Protein AF-A0A8H8U589-F1 (afdb_monomer_lite)

Structure (mmCIF, N/CA/C/O backbone):
data_AF-A0A8H8U589-F1
#
_entry.id   AF-A0A8H8U589-F1
#
loop_
_atom_site.group_PDB
_atom_site.id
_atom_site.type_symbol
_atom_site.label_atom_id
_atom_site.label_alt_id
_atom_site.label_comp_id
_atom_site.label_asym_id
_atom_site.label_entity_id
_atom_site.label_seq_id
_atom_site.pdbx_PDB_ins_code
_atom_site.Cartn_x
_atom_site.Cartn_y
_atom_site.Cartn_z
_atom_site.occupancy
_atom_site.B_iso_or_equiv
_atom_site.auth_seq_id
_atom_site.auth_comp_id
_atom_site.auth_asym_id
_atom_site.auth_atom_id
_atom_site.pdbx_PDB_model_num
ATOM 1 N N . MET A 1 1 ? 1.790 18.447 -8.223 1.00 57.69 1 MET A N 1
ATOM 2 C CA . MET A 1 1 ? 2.008 17.047 -7.800 1.00 57.69 1 MET A CA 1
ATOM 3 C C . MET A 1 1 ? 1.578 16.940 -6.346 1.00 57.69 1 MET A C 1
ATOM 5 O O . MET A 1 1 ? 1.782 17.923 -5.643 1.00 57.69 1 MET A O 1
ATOM 9 N N . PRO A 1 2 ? 0.917 15.854 -5.908 1.00 66.56 2 PRO A N 1
ATOM 10 C CA . PRO A 1 2 ? 0.567 15.693 -4.498 1.00 66.56 2 PRO A CA 1
ATOM 11 C C . PRO A 1 2 ? 1.834 15.725 -3.635 1.00 66.56 2 PRO A C 1
ATOM 13 O O . PRO A 1 2 ? 2.847 15.127 -3.994 1.00 66.56 2 PRO A O 1
ATOM 16 N N . GLU A 1 3 ? 1.777 16.454 -2.522 1.00 80.31 3 GLU A N 1
ATOM 17 C CA . GLU A 1 3 ? 2.903 16.607 -1.597 1.00 80.31 3 GLU A CA 1
ATOM 18 C C . GLU A 1 3 ? 3.256 15.248 -0.957 1.00 80.31 3 GLU A C 1
ATOM 20 O O . GLU A 1 3 ? 2.349 14.556 -0.477 1.00 80.31 3 GLU A O 1
ATOM 25 N N . PRO A 1 4 ? 4.544 14.857 -0.862 1.00 82.38 4 PRO A N 1
ATOM 26 C CA . PRO A 1 4 ? 4.964 13.599 -0.230 1.00 82.38 4 PRO A CA 1
ATOM 27 C C . PRO A 1 4 ? 4.384 13.389 1.178 1.00 82.38 4 PRO A C 1
ATOM 29 O O . PRO A 1 4 ? 4.047 12.271 1.568 1.00 82.38 4 PRO A O 1
ATOM 32 N N . ALA A 1 5 ? 4.189 14.475 1.932 1.00 84.06 5 ALA A N 1
ATOM 33 C CA . ALA A 1 5 ? 3.554 14.448 3.247 1.00 84.06 5 ALA A CA 1
ATOM 34 C C . ALA A 1 5 ? 2.078 14.002 3.203 1.00 84.06 5 ALA A C 1
ATOM 36 O O . ALA A 1 5 ? 1.632 13.269 4.088 1.00 84.06 5 ALA A O 1
ATOM 37 N N . GLN A 1 6 ? 1.317 14.405 2.177 1.00 89.19 6 GLN A N 1
ATOM 38 C CA . GLN A 1 6 ? -0.074 13.969 1.996 1.00 89.19 6 GLN A CA 1
ATOM 39 C C . GLN A 1 6 ? -0.148 12.481 1.645 1.00 89.19 6 GLN A C 1
ATOM 41 O O . GLN A 1 6 ? -1.008 11.769 2.168 1.00 89.19 6 GLN A O 1
ATOM 46 N N . ILE A 1 7 ? 0.778 12.001 0.811 1.00 87.81 7 ILE A N 1
ATOM 47 C CA . ILE A 1 7 ? 0.879 10.582 0.450 1.00 87.81 7 ILE A CA 1
ATOM 48 C C . ILE A 1 7 ? 1.174 9.749 1.700 1.00 87.81 7 ILE A C 1
ATOM 50 O O . ILE A 1 7 ? 0.436 8.814 2.000 1.00 87.81 7 ILE A O 1
ATOM 54 N N . ASN A 1 8 ? 2.183 10.131 2.486 1.00 88.56 8 ASN A N 1
ATOM 55 C CA . ASN A 1 8 ? 2.548 9.414 3.709 1.00 88.56 8 ASN A CA 1
ATOM 56 C C . ASN A 1 8 ? 1.415 9.397 4.740 1.00 88.56 8 ASN A C 1
ATOM 58 O O . ASN A 1 8 ? 1.153 8.358 5.340 1.00 88.56 8 ASN A O 1
ATOM 62 N N . ARG A 1 9 ? 0.696 10.515 4.913 1.00 91.06 9 ARG A N 1
ATOM 63 C CA . ARG A 1 9 ? -0.487 10.555 5.784 1.00 91.06 9 ARG A CA 1
ATOM 64 C C . ARG A 1 9 ? -1.557 9.572 5.313 1.00 91.06 9 ARG A C 1
ATOM 66 O O . ARG A 1 9 ? -2.079 8.820 6.127 1.00 91.06 9 ARG A O 1
ATOM 73 N N . SER A 1 10 ? -1.845 9.559 4.013 1.00 93.44 10 SER A N 1
ATOM 74 C CA . SER A 1 10 ? -2.847 8.662 3.426 1.00 93.44 10 SER A CA 1
ATOM 75 C C . SER A 1 10 ? -2.457 7.192 3.605 1.00 93.44 10 SER A C 1
ATOM 77 O O . SER A 1 10 ? -3.291 6.377 3.983 1.00 93.44 10 SER A O 1
ATOM 79 N N . LEU A 1 11 ? -1.177 6.854 3.413 1.00 92.25 11 LEU A N 1
ATOM 80 C CA . LEU A 1 11 ? -0.660 5.501 3.639 1.00 92.25 11 LEU A CA 1
ATOM 81 C C . LEU A 1 11 ? -0.746 5.082 5.112 1.00 92.25 11 LEU A C 1
ATOM 83 O O . LEU A 1 11 ? -1.083 3.934 5.394 1.00 92.25 11 LEU A O 1
ATOM 87 N N . SER A 1 12 ? -0.486 5.995 6.051 1.00 92.81 12 SER A N 1
ATOM 88 C CA . SER A 1 12 ? -0.683 5.729 7.480 1.00 92.81 12 SER A CA 1
ATOM 89 C C . SER A 1 1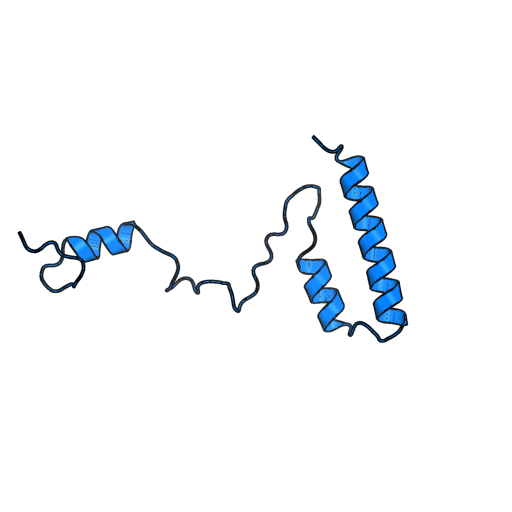2 ? -2.153 5.474 7.812 1.00 92.81 12 SER A C 1
ATOM 91 O O . SER A 1 12 ? -2.444 4.502 8.499 1.00 92.81 12 SER A O 1
ATOM 93 N N . SER A 1 13 ? -3.078 6.279 7.276 1.00 95.62 13 SER A N 1
ATOM 94 C CA . SER A 1 13 ? -4.518 6.044 7.446 1.00 95.62 13 SER A CA 1
ATOM 95 C C . SER A 1 13 ? -4.933 4.677 6.904 1.00 95.62 13 SER A C 1
ATOM 97 O O . SER A 1 13 ? -5.602 3.928 7.606 1.00 95.62 13 SER A O 1
ATOM 99 N N . ILE A 1 14 ? -4.470 4.300 5.707 1.00 95.44 14 ILE A N 1
ATOM 100 C CA . ILE A 1 14 ? -4.748 2.975 5.133 1.00 95.44 14 ILE A CA 1
ATOM 101 C C . ILE A 1 14 ? -4.260 1.853 6.061 1.00 95.44 14 ILE A C 1
ATOM 103 O O . ILE A 1 14 ? -4.969 0.869 6.243 1.00 95.44 14 ILE A O 1
ATOM 107 N N . ARG A 1 15 ? -3.075 1.983 6.672 1.00 94.31 15 ARG A N 1
ATOM 108 C CA . ARG A 1 15 ? -2.563 0.969 7.612 1.00 94.31 15 ARG A CA 1
ATOM 109 C C . ARG A 1 15 ? -3.473 0.803 8.825 1.00 94.31 15 ARG A C 1
ATOM 111 O O . ARG A 1 15 ? -3.807 -0.329 9.154 1.00 94.31 15 ARG A O 1
ATOM 118 N N . THR A 1 16 ? -3.916 1.904 9.426 1.00 96.94 16 THR A N 1
ATOM 119 C CA . THR A 1 16 ? -4.839 1.874 10.569 1.00 96.94 16 THR A CA 1
ATOM 120 C C . THR A 1 16 ? -6.178 1.225 10.208 1.00 96.94 16 THR A C 1
ATOM 122 O O . THR A 1 16 ? -6.685 0.400 10.964 1.00 96.94 16 THR A O 1
ATOM 125 N N . GLU A 1 17 ? -6.732 1.528 9.033 1.00 97.31 17 GLU A N 1
ATOM 126 C CA . GLU A 1 17 ? -7.966 0.884 8.562 1.00 97.31 17 GLU A CA 1
ATOM 127 C C . GLU A 1 17 ? -7.770 -0.627 8.344 1.00 97.31 17 GLU A C 1
ATOM 129 O O . GLU A 1 17 ? -8.618 -1.433 8.722 1.00 97.31 17 GLU A O 1
ATOM 134 N N . LEU A 1 18 ? -6.626 -1.047 7.793 1.00 96.88 18 LEU A N 1
ATOM 135 C CA . LEU A 1 18 ? -6.314 -2.469 7.613 1.00 96.88 18 LEU A CA 1
ATOM 136 C C . LEU A 1 18 ? -6.164 -3.210 8.948 1.00 96.88 18 LEU A C 1
ATOM 138 O O . LEU A 1 18 ? -6.633 -4.342 9.063 1.00 96.88 18 LEU A O 1
ATOM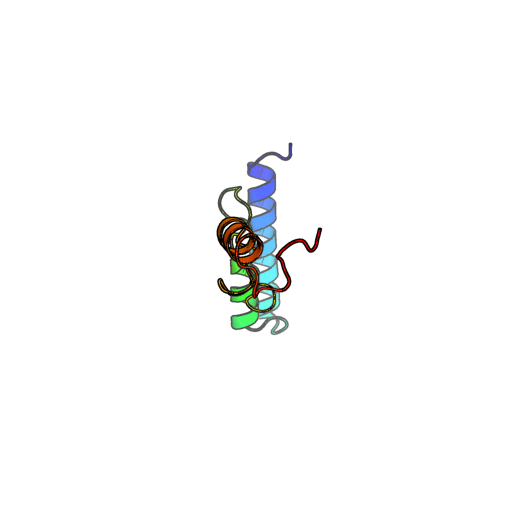 142 N N . GLU A 1 19 ? -5.560 -2.577 9.955 1.00 96.00 19 GLU A N 1
ATOM 143 C CA . GLU A 1 19 ? -5.483 -3.109 11.322 1.00 96.00 19 GLU A CA 1
ATOM 144 C C . GLU A 1 19 ? -6.881 -3.280 11.933 1.00 96.00 19 GLU A C 1
ATOM 146 O O . GLU A 1 19 ? -7.182 -4.323 12.517 1.00 96.00 19 GLU A O 1
ATOM 151 N N . PHE A 1 20 ? -7.773 -2.301 11.746 1.00 97.75 20 PHE A N 1
ATOM 152 C CA . PHE A 1 20 ? -9.162 -2.398 12.195 1.00 97.75 20 PHE A CA 1
ATOM 153 C C . PHE A 1 20 ? -9.925 -3.540 11.501 1.00 97.75 20 PHE A C 1
ATOM 155 O O . PHE A 1 20 ? -10.643 -4.301 12.157 1.00 97.75 20 PHE A O 1
ATOM 162 N N . LEU A 1 21 ? -9.751 -3.709 10.186 1.00 97.12 21 LEU A N 1
ATOM 163 C CA . LEU A 1 21 ? -10.376 -4.799 9.427 1.00 97.12 21 LEU A CA 1
ATOM 164 C C . LEU A 1 21 ? -9.850 -6.177 9.847 1.00 97.12 21 LEU A C 1
ATOM 166 O O . LEU A 1 21 ? -10.624 -7.138 9.903 1.00 97.12 21 LEU A O 1
ATOM 170 N N . GLN A 1 22 ? -8.558 -6.272 10.174 1.00 95.81 22 GLN A N 1
ATOM 171 C CA . GLN A 1 22 ? -7.964 -7.480 10.740 1.00 95.81 22 GLN A CA 1
ATOM 172 C C . GLN A 1 22 ? -8.567 -7.792 12.116 1.00 95.81 22 GLN A C 1
ATOM 174 O O . GLN A 1 22 ? -9.012 -8.915 12.351 1.00 95.81 22 GLN A O 1
ATOM 179 N N . ALA A 1 23 ? -8.635 -6.800 13.010 1.00 96.25 23 ALA A N 1
ATOM 180 C CA . ALA A 1 23 ? -9.225 -6.953 14.341 1.00 96.25 23 ALA A CA 1
ATOM 181 C C . ALA A 1 23 ? -10.715 -7.333 14.285 1.00 96.25 23 ALA A C 1
ATOM 183 O O . ALA A 1 23 ? -11.212 -8.057 15.146 1.00 96.25 23 ALA A O 1
ATOM 184 N N . SER A 1 24 ? -11.414 -6.894 13.238 1.00 97.31 24 SER A N 1
ATOM 185 C CA . SER A 1 24 ? -12.820 -7.215 12.980 1.00 97.31 24 SER A CA 1
ATOM 186 C C . SER A 1 24 ? -13.029 -8.585 12.318 1.00 97.31 24 SER A C 1
ATOM 188 O O . SER A 1 24 ? -14.159 -8.921 11.972 1.00 97.31 24 SER A O 1
ATOM 190 N N . ASN A 1 25 ? -11.969 -9.380 12.109 1.00 95.31 25 ASN A N 1
ATOM 191 C CA . ASN A 1 25 ? -11.986 -10.665 11.391 1.00 95.31 25 ASN A CA 1
ATOM 192 C C . ASN A 1 25 ? -12.511 -10.600 9.942 1.00 95.31 25 ASN A C 1
ATOM 194 O O . ASN A 1 25 ? -12.802 -11.634 9.342 1.00 95.31 25 ASN A O 1
ATOM 198 N N . VAL A 1 26 ? -12.607 -9.406 9.353 1.00 96.88 26 VAL A N 1
ATOM 199 C CA . VAL A 1 26 ? -12.946 -9.226 7.930 1.00 96.88 26 VAL A CA 1
ATOM 200 C C . VAL A 1 26 ? -11.744 -9.581 7.059 1.00 96.88 26 VAL A C 1
ATOM 202 O O . VAL A 1 26 ? -11.895 -10.078 5.943 1.00 96.88 26 VAL A O 1
ATOM 205 N N . LEU A 1 27 ? -10.543 -9.335 7.584 1.00 94.56 27 LEU A N 1
ATOM 206 C CA . LEU A 1 27 ? -9.290 -9.538 6.884 1.00 94.56 27 LEU A CA 1
ATOM 207 C C . LEU A 1 27 ? -8.427 -10.558 7.631 1.00 94.56 27 LEU A C 1
ATOM 209 O O . LEU A 1 27 ? -8.023 -10.339 8.772 1.00 94.56 27 LEU A O 1
ATOM 213 N N . SER A 1 28 ? -8.115 -11.680 6.989 1.00 96.06 28 SER A N 1
ATOM 214 C CA . SER A 1 28 ? -7.180 -12.647 7.570 1.00 96.06 28 SER A CA 1
ATOM 215 C C . SER A 1 28 ? -5.746 -12.088 7.589 1.00 96.06 28 SER A C 1
ATOM 217 O O . SER A 1 28 ? -5.388 -11.277 6.726 1.00 96.06 28 SER A O 1
ATOM 219 N N . PRO A 1 29 ? -4.873 -12.541 8.510 1.00 91.12 29 PRO A N 1
ATOM 220 C CA . PRO A 1 29 ? -3.485 -12.075 8.556 1.00 91.12 29 PRO A CA 1
ATOM 221 C C . PRO A 1 29 ? -2.718 -12.210 7.221 1.00 91.12 29 PRO A C 1
ATOM 223 O O . PRO A 1 29 ? -2.036 -11.257 6.839 1.00 91.12 29 PRO A O 1
ATOM 226 N N . PRO A 1 30 ? -2.851 -13.308 6.444 1.00 90.00 30 PRO A N 1
ATOM 227 C CA . PRO A 1 30 ? -2.215 -13.408 5.126 1.00 90.00 30 PRO A CA 1
ATOM 228 C C . PRO A 1 30 ? -2.735 -12.377 4.114 1.00 90.00 30 PRO A C 1
ATOM 230 O O . PRO A 1 30 ? -1.961 -11.842 3.319 1.00 90.00 30 PRO A O 1
ATOM 233 N N . GLN A 1 31 ? -4.035 -12.059 4.149 1.00 90.25 31 GLN A N 1
ATOM 234 C CA . GLN A 1 31 ? -4.617 -11.023 3.288 1.00 90.25 31 GLN A CA 1
ATOM 235 C C . GLN A 1 31 ? -4.075 -9.636 3.647 1.00 90.25 31 GLN A C 1
ATOM 237 O O . GLN A 1 31 ? -3.747 -8.863 2.748 1.00 90.25 31 GLN A O 1
ATOM 242 N N . MET A 1 32 ? -3.901 -9.344 4.940 1.00 93.56 32 MET A N 1
ATOM 243 C CA . MET A 1 32 ? -3.285 -8.094 5.397 1.00 93.56 32 MET A CA 1
ATOM 244 C C . MET A 1 32 ? -1.868 -7.947 4.856 1.00 93.56 32 MET A C 1
ATOM 246 O O . MET A 1 32 ? -1.537 -6.925 4.262 1.00 93.56 32 MET A O 1
ATOM 250 N N . GLN A 1 33 ? -1.042 -8.982 5.015 1.00 89.44 33 GLN A N 1
ATOM 251 C CA . GLN A 1 33 ? 0.341 -8.974 4.536 1.00 89.44 33 GLN A CA 1
ATOM 252 C C . GLN A 1 33 ? 0.418 -8.771 3.019 1.00 89.44 33 GLN A C 1
ATOM 254 O O . GLN A 1 33 ? 1.249 -7.998 2.545 1.00 89.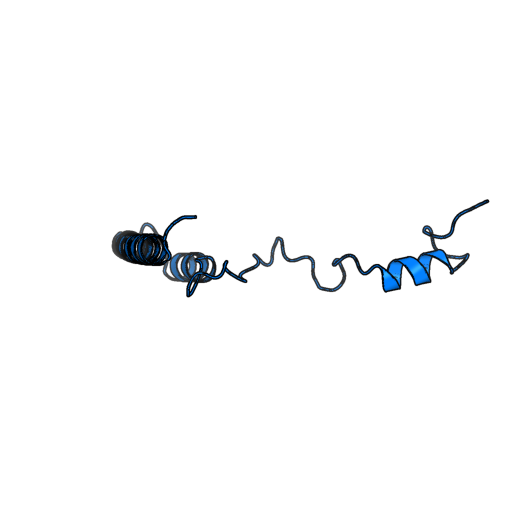44 33 GLN A O 1
ATOM 259 N N . SER A 1 34 ? -0.479 -9.410 2.261 1.00 89.31 34 SER A N 1
ATOM 260 C CA . SER A 1 34 ? -0.561 -9.233 0.809 1.00 89.31 34 SER A CA 1
ATOM 261 C C . SER A 1 34 ? -0.906 -7.794 0.417 1.00 89.31 34 SER A C 1
ATOM 263 O O . SER A 1 34 ? -0.265 -7.239 -0.477 1.00 89.31 34 SER A O 1
ATOM 265 N N . ILE A 1 35 ? -1.873 -7.162 1.088 1.00 91.38 35 ILE A N 1
ATOM 266 C CA . ILE A 1 35 ? -2.241 -5.766 0.815 1.00 91.38 35 ILE A CA 1
ATOM 267 C C . ILE A 1 35 ? -1.099 -4.824 1.205 1.00 91.38 35 ILE A C 1
ATOM 269 O O . ILE A 1 35 ? -0.743 -3.941 0.430 1.00 91.38 35 ILE A O 1
ATOM 273 N N . LEU A 1 36 ? -0.471 -5.033 2.365 1.00 91.12 36 LEU A N 1
ATOM 274 C CA . LEU A 1 36 ? 0.657 -4.213 2.813 1.00 91.12 36 LEU A CA 1
ATOM 275 C C . LEU A 1 36 ? 1.857 -4.292 1.862 1.00 91.12 36 LEU A C 1
ATOM 277 O O . LEU A 1 36 ? 2.515 -3.278 1.641 1.00 91.12 36 LEU A O 1
ATOM 281 N N . ALA A 1 37 ? 2.119 -5.457 1.262 1.00 88.19 37 ALA A N 1
ATOM 282 C CA . ALA A 1 37 ? 3.166 -5.610 0.252 1.00 88.19 37 ALA A CA 1
ATOM 283 C C . ALA A 1 37 ? 2.883 -4.788 -1.022 1.00 88.19 37 ALA A C 1
ATOM 285 O O . ALA A 1 37 ? 3.813 -4.324 -1.679 1.00 88.19 37 ALA A O 1
ATOM 286 N N . GLN A 1 38 ? 1.609 -4.563 -1.350 1.00 89.38 38 GLN A N 1
ATOM 287 C CA . GLN A 1 38 ? 1.164 -3.790 -2.516 1.00 89.38 38 GLN A CA 1
ATOM 288 C C . GLN A 1 38 ? 1.141 -2.275 -2.286 1.00 89.38 38 GLN A C 1
ATOM 290 O O . GLN A 1 38 ? 1.025 -1.514 -3.247 1.00 89.38 38 GLN A O 1
ATOM 295 N N . LEU A 1 39 ? 1.259 -1.808 -1.041 1.00 91.00 39 LEU A N 1
ATOM 296 C CA . LEU A 1 39 ? 1.265 -0.375 -0.766 1.00 91.00 39 LEU A CA 1
ATOM 297 C C . LEU A 1 39 ? 2.604 0.269 -1.172 1.00 91.00 39 LEU A C 1
ATOM 299 O O . LEU A 1 39 ? 3.666 -0.307 -0.920 1.00 91.00 39 LEU A O 1
ATOM 303 N N . PRO A 1 40 ? 2.577 1.481 -1.761 1.00 89.38 40 PRO A N 1
ATOM 304 C CA . PRO A 1 40 ? 3.766 2.298 -1.981 1.00 89.38 40 PRO A CA 1
ATOM 305 C C . PRO A 1 40 ? 4.589 2.478 -0.702 1.00 89.38 40 PRO A C 1
ATOM 307 O O . PRO A 1 40 ? 4.038 2.642 0.390 1.00 89.38 40 PRO A O 1
ATOM 310 N N . GLN A 1 41 ? 5.913 2.500 -0.838 1.00 82.88 41 GLN A N 1
ATOM 311 C CA . GLN A 1 41 ? 6.830 2.733 0.276 1.00 82.88 41 GLN A CA 1
ATOM 312 C C . GLN A 1 41 ? 7.736 3.918 -0.038 1.00 82.88 41 GLN A C 1
ATOM 314 O O . GLN A 1 41 ? 8.292 4.008 -1.127 1.00 82.88 41 GLN A O 1
ATOM 319 N N . ASN A 1 42 ? 7.894 4.833 0.923 1.00 78.62 42 ASN A N 1
ATOM 320 C CA . ASN A 1 42 ? 8.799 5.985 0.818 1.00 78.62 42 ASN A CA 1
ATOM 321 C C . ASN A 1 42 ? 8.578 6.847 -0.442 1.00 78.62 42 ASN A C 1
ATOM 323 O O . ASN A 1 42 ? 9.526 7.368 -1.021 1.00 78.62 42 ASN A O 1
ATOM 327 N N . GLY A 1 43 ? 7.325 6.979 -0.889 1.00 73.12 43 GLY A N 1
ATOM 328 C CA . GLY A 1 43 ? 6.979 7.736 -2.098 1.00 73.12 43 GLY A CA 1
ATOM 329 C C . GLY A 1 43 ? 7.285 7.021 -3.420 1.00 73.12 43 GLY A C 1
ATOM 330 O O . GLY A 1 43 ? 6.989 7.577 -4.475 1.00 73.12 43 GLY A O 1
ATOM 331 N N . ALA A 1 44 ? 7.819 5.797 -3.385 1.00 80.62 44 ALA A N 1
ATOM 332 C CA . ALA A 1 44 ? 7.987 4.949 -4.559 1.00 80.62 44 ALA A CA 1
ATOM 333 C C . ALA A 1 44 ? 6.782 3.998 -4.728 1.00 80.62 44 ALA A C 1
ATOM 335 O O . ALA A 1 44 ? 6.262 3.492 -3.725 1.00 80.62 44 ALA A O 1
ATOM 336 N N . PRO A 1 45 ? 6.333 3.729 -5.972 1.00 83.69 45 PRO A N 1
ATOM 337 C CA . PRO A 1 45 ? 5.329 2.704 -6.253 1.00 83.69 45 PRO A CA 1
ATOM 338 C C . PRO A 1 45 ? 5.736 1.341 -5.684 1.00 83.69 45 PRO A C 1
ATOM 340 O O . PRO A 1 45 ? 6.925 1.043 -5.576 1.00 83.69 45 PRO A O 1
ATOM 343 N N . SER A 1 46 ? 4.758 0.501 -5.337 1.00 86.50 46 SER A N 1
ATOM 344 C CA . SER A 1 46 ? 5.067 -0.861 -4.901 1.00 86.50 46 SER A CA 1
ATOM 345 C C . SER A 1 46 ? 5.680 -1.671 -6.044 1.00 86.50 46 SER A C 1
ATOM 347 O O . SER A 1 46 ? 5.172 -1.670 -7.164 1.00 86.50 46 SER A O 1
ATOM 349 N N . SER A 1 47 ? 6.755 -2.394 -5.730 1.00 82.50 47 SER A N 1
ATOM 350 C CA . SER A 1 47 ? 7.376 -3.378 -6.622 1.00 82.50 47 SER A CA 1
ATOM 351 C C . SER A 1 47 ? 6.674 -4.738 -6.583 1.00 82.50 47 SER A C 1
ATOM 353 O O . SER A 1 47 ? 7.136 -5.680 -7.224 1.00 82.50 47 SER A O 1
ATOM 355 N N . TYR A 1 48 ? 5.611 -4.887 -5.787 1.00 82.50 48 TYR A N 1
ATOM 356 C CA . TYR A 1 48 ? 4.879 -6.139 -5.697 1.00 82.50 48 TYR A CA 1
ATOM 357 C C . TYR A 1 48 ? 4.181 -6.441 -7.022 1.00 82.50 48 TYR A C 1
ATOM 359 O O . TYR A 1 48 ? 3.391 -5.645 -7.527 1.00 82.50 48 TYR A O 1
ATOM 367 N N . ILE A 1 49 ? 4.445 -7.632 -7.549 1.00 73.56 49 ILE A N 1
ATOM 368 C CA . ILE A 1 49 ? 3.770 -8.186 -8.717 1.00 73.56 49 ILE A CA 1
ATOM 369 C C . ILE A 1 49 ? 3.063 -9.450 -8.246 1.00 73.56 49 ILE A C 1
ATOM 371 O O . ILE A 1 49 ? 3.696 -10.365 -7.717 1.00 73.56 49 ILE A O 1
ATOM 375 N N . ASP A 1 50 ? 1.745 -9.497 -8.427 1.00 71.00 50 ASP A N 1
ATOM 376 C CA . ASP A 1 50 ? 0.960 -10.696 -8.147 1.00 71.00 50 ASP A CA 1
ATOM 377 C C . ASP A 1 50 ? 1.479 -11.848 -9.026 1.00 71.00 50 ASP A C 1
ATOM 379 O O . ASP A 1 50 ? 1.513 -11.695 -10.248 1.00 71.00 50 ASP A O 1
ATOM 383 N N . PRO A 1 51 ? 1.862 -13.003 -8.456 1.00 69.50 51 PRO A N 1
ATOM 384 C CA . PRO A 1 51 ? 2.402 -14.129 -9.216 1.00 69.50 51 PRO A CA 1
ATOM 385 C C . PRO A 1 51 ? 1.515 -14.604 -10.375 1.00 69.50 51 PRO A C 1
ATOM 387 O O . PRO A 1 51 ? 2.035 -15.126 -11.355 1.00 69.50 51 PRO A O 1
ATOM 390 N N . ARG A 1 52 ? 0.191 -14.406 -10.301 1.00 69.06 52 ARG A N 1
ATOM 391 C CA . ARG A 1 52 ? -0.759 -14.734 -11.381 1.00 69.06 52 ARG A CA 1
ATOM 392 C C . ARG A 1 52 ? -0.590 -13.838 -12.606 1.00 69.06 52 ARG A C 1
ATOM 394 O O . ARG A 1 52 ? -0.904 -14.253 -13.717 1.00 69.06 52 ARG A O 1
ATOM 401 N N . TYR A 1 53 ? -0.117 -12.617 -12.385 1.00 63.47 53 TYR A N 1
ATOM 402 C CA . TYR A 1 53 ? 0.139 -11.603 -13.404 1.00 63.47 53 TYR A CA 1
ATOM 403 C C . TYR A 1 53 ? 1.632 -11.329 -13.583 1.00 63.47 53 TYR A C 1
ATOM 405 O O . TYR A 1 53 ? 1.997 -10.470 -14.380 1.00 63.47 53 TYR A O 1
ATOM 413 N N . ASN A 1 54 ? 2.492 -12.055 -12.867 1.00 63.59 54 ASN A N 1
ATOM 414 C CA . ASN A 1 54 ? 3.914 -12.080 -13.122 1.00 63.59 54 ASN A CA 1
ATOM 415 C C . ASN A 1 54 ? 4.116 -12.955 -14.362 1.00 63.59 54 ASN A C 1
ATOM 417 O O . ASN A 1 54 ? 3.955 -14.177 -14.261 1.00 63.59 54 ASN A O 1
ATOM 421 N N . PRO A 1 55 ? 4.417 -12.393 -15.547 1.00 57.88 55 PRO A N 1
ATOM 422 C CA . PRO A 1 55 ? 4.921 -13.232 -16.613 1.00 57.88 55 PRO A CA 1
ATOM 423 C C . PRO A 1 55 ? 6.190 -13.864 -16.047 1.00 57.88 55 PRO A C 1
ATOM 425 O O . PRO A 1 55 ? 7.157 -13.154 -15.780 1.00 57.88 55 PRO A O 1
ATOM 428 N N . SER A 1 56 ? 6.181 -15.180 -15.805 1.00 61.50 56 SER A N 1
ATOM 429 C CA . SER A 1 56 ? 7.406 -15.929 -15.515 1.00 61.50 56 SER A CA 1
ATOM 430 C C . SER A 1 56 ? 8.510 -15.421 -16.446 1.00 61.50 56 SER A C 1
ATOM 432 O O . SER A 1 56 ? 8.201 -15.053 -17.579 1.00 61.50 56 SER A O 1
ATOM 434 N N . ALA A 1 57 ? 9.775 -15.393 -16.021 1.00 58.75 57 ALA A N 1
ATOM 435 C CA . ALA A 1 57 ? 10.874 -14.873 -16.851 1.00 58.75 57 ALA A CA 1
ATOM 436 C C . ALA A 1 57 ? 10.885 -15.450 -18.291 1.00 58.75 57 ALA A C 1
ATOM 438 O O . ALA A 1 57 ? 11.343 -14.807 -19.228 1.00 58.75 57 ALA A O 1
ATOM 439 N N . GLU A 1 58 ? 10.301 -16.636 -18.479 1.00 60.62 58 GLU A N 1
ATOM 440 C CA . GLU A 1 58 ? 10.077 -17.318 -19.758 1.00 60.62 58 GLU A CA 1
ATOM 441 C C . GLU A 1 58 ? 9.018 -16.678 -20.684 1.00 60.62 58 GLU A C 1
ATOM 443 O O . GLU A 1 58 ? 9.072 -16.873 -21.896 1.00 60.62 58 GLU A O 1
ATOM 448 N N . LYS A 1 59 ? 8.049 -15.933 -20.137 1.00 61.16 59 LYS A N 1
ATOM 449 C CA . LYS A 1 59 ? 6.981 -15.208 -20.852 1.00 61.16 59 LYS A CA 1
ATOM 450 C C . LYS A 1 59 ? 7.200 -13.696 -20.902 1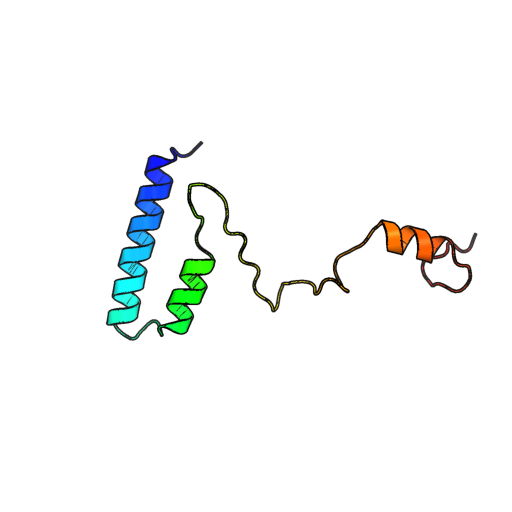.00 61.16 59 LYS A C 1
ATOM 452 O O . LYS A 1 59 ? 6.404 -12.994 -21.526 1.00 61.16 59 LYS A O 1
ATOM 457 N N . GLN A 1 60 ? 8.243 -13.177 -20.254 1.00 68.31 60 GLN A N 1
ATOM 458 C CA . GLN A 1 60 ? 8.648 -11.795 -20.484 1.00 68.31 60 GLN A CA 1
ATOM 459 C C . GLN A 1 60 ? 9.125 -11.661 -21.927 1.00 68.31 60 GLN A C 1
ATOM 461 O O . GLN A 1 60 ? 9.983 -12.412 -22.390 1.00 68.31 60 GLN A O 1
ATOM 466 N N . PHE A 1 61 ? 8.545 -10.701 -22.645 1.00 72.19 61 PHE A N 1
ATOM 467 C CA . PHE A 1 61 ? 8.958 -10.384 -24.002 1.00 72.19 61 PHE A CA 1
ATOM 468 C C . PHE A 1 61 ? 10.446 -10.017 -24.003 1.00 72.19 61 PHE A C 1
ATOM 470 O O . PHE A 1 61 ? 10.840 -8.985 -23.460 1.00 72.19 61 PHE A O 1
ATOM 477 N N . ASN A 1 62 ? 11.272 -10.883 -24.591 1.00 75.69 62 ASN A N 1
ATOM 478 C CA . ASN A 1 62 ? 12.703 -10.668 -24.727 1.00 75.69 62 ASN A CA 1
ATOM 479 C C . ASN A 1 62 ? 13.018 -10.320 -26.192 1.00 75.69 62 ASN A C 1
ATOM 481 O O . ASN A 1 62 ? 13.114 -11.229 -27.021 1.00 75.69 62 ASN A O 1
ATOM 485 N N . PRO A 1 63 ? 13.201 -9.032 -26.531 1.00 77.00 63 PRO A N 1
ATOM 486 C CA . PRO A 1 63 ? 13.415 -8.607 -27.913 1.00 77.00 63 PRO A CA 1
ATOM 487 C C . PRO A 1 63 ? 14.684 -9.203 -28.534 1.00 77.00 63 PRO A C 1
ATOM 489 O O . PRO A 1 63 ? 14.707 -9.451 -29.736 1.00 77.00 63 PRO A O 1
ATOM 492 N N . ALA A 1 64 ? 15.719 -9.491 -27.735 1.00 81.94 64 ALA A N 1
ATOM 493 C CA . ALA A 1 64 ? 16.943 -10.116 -28.235 1.00 81.94 64 ALA A CA 1
ATOM 494 C C . ALA A 1 64 ? 16.695 -11.561 -28.691 1.00 81.94 64 ALA A C 1
ATOM 496 O O . ALA A 1 64 ? 17.215 -11.988 -29.719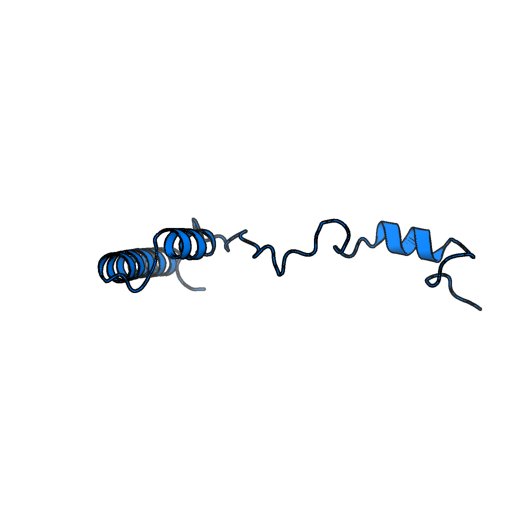 1.00 81.94 64 ALA A O 1
ATOM 497 N N . ARG A 1 65 ? 15.855 -12.296 -27.957 1.00 80.88 65 ARG A N 1
ATOM 498 C CA . ARG A 1 65 ? 15.467 -13.662 -28.313 1.00 80.88 65 ARG A CA 1
ATOM 499 C C . ARG A 1 65 ? 14.560 -13.685 -29.548 1.00 80.88 65 ARG A C 1
ATOM 501 O O . ARG A 1 65 ? 14.799 -14.478 -30.448 1.00 80.88 65 ARG A O 1
ATOM 508 N N . VAL A 1 66 ? 13.604 -12.759 -29.637 1.00 82.38 66 VAL A N 1
ATOM 509 C CA . VAL A 1 66 ? 12.737 -12.608 -30.821 1.00 82.38 66 VAL A CA 1
ATOM 510 C C . VAL A 1 66 ? 13.556 -12.278 -32.073 1.00 82.38 66 VAL A C 1
ATOM 512 O O . VAL A 1 66 ? 13.300 -12.830 -33.137 1.00 82.38 66 VAL A O 1
ATOM 515 N N . ALA A 1 67 ? 14.578 -11.423 -31.954 1.00 82.19 67 ALA A N 1
ATOM 516 C CA . ALA A 1 67 ? 15.472 -11.104 -33.066 1.00 82.19 67 ALA A CA 1
ATOM 517 C C . ALA A 1 67 ? 16.298 -12.315 -33.536 1.00 82.19 67 ALA A C 1
ATOM 519 O O . ALA A 1 67 ? 16.516 -12.469 -34.734 1.00 82.19 67 ALA A O 1
ATOM 520 N N . GLN A 1 68 ? 16.734 -13.184 -32.617 1.00 82.56 68 GLN A N 1
ATOM 521 C CA . GLN A 1 68 ? 17.419 -14.436 -32.961 1.00 82.56 68 GLN A CA 1
ATOM 522 C C . GLN A 1 68 ? 16.473 -15.431 -33.640 1.00 82.56 68 GLN A C 1
ATOM 524 O O . GLN A 1 68 ? 16.820 -16.006 -34.666 1.00 82.56 68 GLN A O 1
ATOM 529 N N . GLU A 1 69 ? 15.265 -15.601 -33.100 1.00 82.38 69 GLU A N 1
ATOM 530 C CA . GLU A 1 69 ? 14.240 -16.476 -33.677 1.00 82.38 69 GLU A CA 1
ATOM 531 C C . GLU A 1 69 ? 13.815 -15.987 -35.076 1.00 82.38 69 GLU A C 1
ATOM 533 O O . GLU A 1 69 ? 13.620 -16.802 -35.968 1.00 82.38 69 GLU A O 1
ATOM 538 N N . ALA A 1 70 ? 13.760 -14.674 -35.325 1.00 79.75 70 ALA A N 1
ATOM 539 C CA . ALA A 1 70 ? 13.467 -14.116 -36.650 1.00 79.75 70 ALA A CA 1
ATOM 540 C C . ALA A 1 70 ? 14.579 -14.345 -37.696 1.00 79.75 70 ALA A C 1
ATOM 542 O O . ALA A 1 70 ? 14.323 -14.229 -38.894 1.00 79.75 70 ALA A O 1
ATOM 543 N N . GLN A 1 71 ? 15.806 -14.658 -37.266 1.00 82.19 71 GLN A N 1
ATOM 544 C CA . GLN A 1 71 ? 16.929 -14.986 -38.153 1.00 82.19 71 GLN A CA 1
ATOM 545 C C . GLN A 1 71 ? 17.033 -16.487 -38.464 1.00 82.19 71 GLN A C 1
ATOM 547 O O . GLN A 1 71 ? 17.762 -16.855 -39.384 1.00 82.19 71 GLN A O 1
ATOM 552 N N . ASP A 1 72 ? 16.331 -17.353 -37.725 1.00 82.12 72 ASP A N 1
ATOM 553 C CA . ASP A 1 72 ? 16.338 -18.802 -37.947 1.00 82.12 72 ASP A CA 1
ATOM 554 C C . ASP A 1 72 ? 15.238 -19.203 -38.950 1.00 82.12 72 ASP A C 1
ATOM 556 O O . ASP A 1 72 ? 14.054 -19.094 -38.629 1.00 82.12 72 ASP A O 1
ATOM 560 N N . PRO A 1 73 ? 15.585 -19.747 -40.133 1.00 78.69 73 PRO A N 1
ATOM 561 C CA . PRO A 1 73 ? 14.614 -20.169 -41.146 1.00 78.69 73 PRO A CA 1
ATOM 562 C C . PRO A 1 73 ? 13.607 -21.229 -40.675 1.00 78.69 73 PRO A C 1
ATOM 564 O O .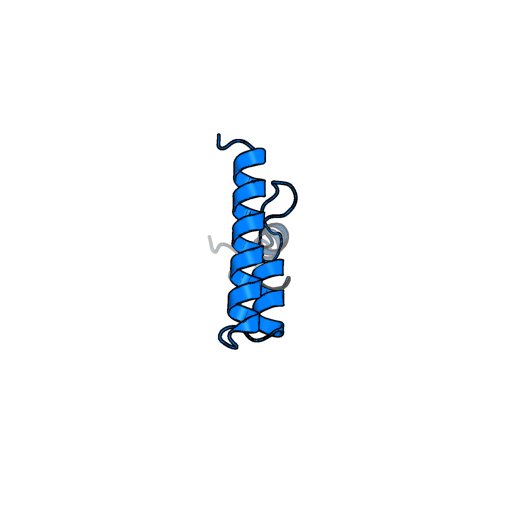 PRO A 1 73 ? 12.602 -21.459 -41.345 1.00 78.69 73 PRO A O 1
ATOM 567 N N . LYS A 1 74 ? 13.883 -21.929 -39.567 1.00 84.19 74 LYS A N 1
ATOM 568 C CA . LYS A 1 74 ? 13.001 -22.963 -39.002 1.00 84.19 74 LYS A CA 1
ATOM 569 C C . LYS A 1 74 ? 11.987 -22.415 -37.997 1.00 84.19 74 LYS A C 1
ATOM 571 O O . LYS A 1 74 ? 11.178 -23.192 -37.489 1.00 84.19 74 LYS A O 1
ATOM 576 N N . GLN A 1 75 ? 12.029 -21.122 -37.687 1.00 82.94 75 GLN A N 1
ATOM 577 C CA . GLN A 1 75 ? 11.156 -20.511 -36.692 1.00 82.94 75 GLN A CA 1
ATOM 578 C C . GLN A 1 75 ? 9.979 -19.766 -37.339 1.00 82.94 75 GLN A C 1
ATOM 580 O O . GLN A 1 75 ? 10.145 -19.135 -38.382 1.00 82.94 75 GLN A O 1
ATOM 585 N N . PRO A 1 76 ? 8.794 -19.747 -36.697 1.00 76.94 76 PRO A N 1
ATOM 586 C CA . PRO A 1 76 ? 7.617 -19.037 -37.211 1.00 76.94 76 PRO A CA 1
ATOM 587 C C . PRO A 1 76 ? 7.801 -17.518 -37.337 1.00 76.94 76 PRO A C 1
ATOM 589 O O . PRO A 1 76 ? 7.040 -16.864 -38.042 1.00 76.94 76 PRO A O 1
ATOM 592 N N . ALA A 1 77 ? 8.771 -16.953 -36.613 1.00 74.69 77 ALA A N 1
ATOM 593 C CA . ALA A 1 77 ? 9.074 -15.525 -36.619 1.00 74.69 77 ALA A CA 1
ATOM 594 C C . ALA A 1 77 ? 9.930 -15.091 -37.823 1.00 74.69 77 ALA A C 1
ATOM 596 O O . ALA A 1 77 ? 10.127 -13.892 -38.020 1.00 74.69 77 ALA A O 1
ATOM 597 N N . HIS A 1 78 ? 10.451 -16.035 -38.614 1.00 79.88 78 HIS A N 1
ATOM 598 C CA . HIS A 1 78 ? 11.259 -15.727 -39.786 1.00 79.88 78 HIS A CA 1
ATOM 599 C C . HIS A 1 78 ? 10.374 -15.222 -40.937 1.00 79.88 78 HIS A C 1
ATOM 601 O O . HIS A 1 78 ? 9.434 -15.915 -41.339 1.00 79.88 78 HIS A O 1
ATOM 607 N N . PRO A 1 79 ? 10.655 -14.039 -41.510 1.00 72.62 79 PRO A N 1
ATOM 608 C CA . PRO A 1 79 ? 9.861 -13.496 -42.604 1.00 72.62 79 PRO A CA 1
ATOM 609 C C . PRO A 1 79 ? 9.990 -14.373 -43.858 1.00 72.62 79 PRO A C 1
ATOM 611 O O . PRO A 1 79 ? 11.091 -14.642 -44.340 1.00 72.62 79 PRO A O 1
ATOM 614 N N . ALA A 1 80 ? 8.858 -14.828 -44.394 1.00 74.00 80 ALA A N 1
ATOM 615 C CA . ALA A 1 80 ? 8.790 -15.406 -45.731 1.00 74.00 80 ALA A CA 1
ATOM 616 C C . ALA A 1 80 ? 8.656 -14.244 -46.723 1.00 74.00 80 ALA A C 1
ATOM 618 O O . ALA A 1 80 ? 7.627 -13.569 -46.735 1.00 74.00 80 ALA A O 1
ATOM 619 N N . ASN A 1 81 ? 9.726 -13.961 -47.466 1.00 61.41 81 ASN A N 1
ATOM 620 C CA . ASN A 1 81 ? 9.690 -12.990 -48.564 1.00 61.41 81 ASN A CA 1
ATOM 621 C C . ASN A 1 81 ? 8.802 -13.481 -49.709 1.00 61.41 81 ASN A C 1
ATOM 623 O O . ASN A 1 81 ? 8.817 -14.707 -49.969 1.00 61.41 81 ASN A O 1
#

Organism: NCBI:txid215460

Foldseek 3Di:
DPDLVVLVVVVVVVLVVLVVCCVVVVAPPVRSVVVNQQRDDPPHGRPDDDPVRPLDPVRPDDVVVLVVLCPDPPHPNPDDD

Secondary structure (DSSP, 8-state):
---HHHHHHHHHHHHHHHHHHHHTTSS-HHHHHHHHHHS-BTTBPP----TTTS--TTTS--HHHHHHHHH-TTSTTS---

Radius of gyration: 21.66 Å; chains: 1; bounding box: 30×40×63 Å

Sequence (81 aa):
MPEPAQINRSLSSIRTELEFLQASNVLSPPQMQSILAQLPQNGAPSSYIDPRYNPSAEKQFNPARVAQEAQDPKQPAHPAN

pLDDT: mean 82.78, std 11.24, range [57.69, 97.75]